Protein AF-A0A521H5S6-F1 (afdb_monomer_lite)

Foldseek 3Di:
DDDPVLVVLLVCLLVVVDDPVSVVVNVCVLVVDVVNVVVSVVVNVVVVVVCVPDDDDDPVVVVVVVVVD

Structure (mmCIF, N/CA/C/O backbone):
data_AF-A0A521H5S6-F1
#
_entry.id   AF-A0A521H5S6-F1
#
loop_
_atom_site.group_PDB
_atom_site.id
_atom_site.type_symbol
_atom_site.label_atom_id
_atom_site.label_alt_id
_atom_site.label_comp_id
_atom_site.label_asym_id
_atom_site.label_entity_id
_atom_site.label_seq_id
_atom_site.pdbx_PDB_ins_code
_atom_site.Cartn_x
_atom_site.Cartn_y
_atom_site.Cartn_z
_atom_site.occupancy
_atom_site.B_iso_or_equiv
_atom_site.auth_seq_id
_atom_site.auth_comp_id
_atom_site.auth_asym_id
_atom_site.auth_atom_id
_atom_site.pdbx_PDB_model_num
ATOM 1 N N . MET A 1 1 ? 12.053 14.007 -9.868 1.00 61.66 1 MET A N 1
ATOM 2 C CA . MET A 1 1 ? 10.661 14.458 -9.685 1.00 61.66 1 MET A CA 1
ATOM 3 C C . MET A 1 1 ? 9.834 13.919 -10.828 1.00 61.66 1 MET A C 1
ATOM 5 O O . MET A 1 1 ? 10.005 14.359 -11.964 1.00 61.66 1 MET A O 1
ATOM 9 N N . LEU A 1 2 ? 9.007 12.921 -10.527 1.00 66.81 2 LEU A N 1
ATOM 10 C CA . LEU A 1 2 ? 8.058 12.350 -11.474 1.00 66.81 2 LEU A CA 1
ATOM 11 C C . LEU A 1 2 ? 6.991 13.379 -11.879 1.00 66.81 2 LEU A C 1
ATOM 13 O O . LEU A 1 2 ? 6.672 14.278 -11.0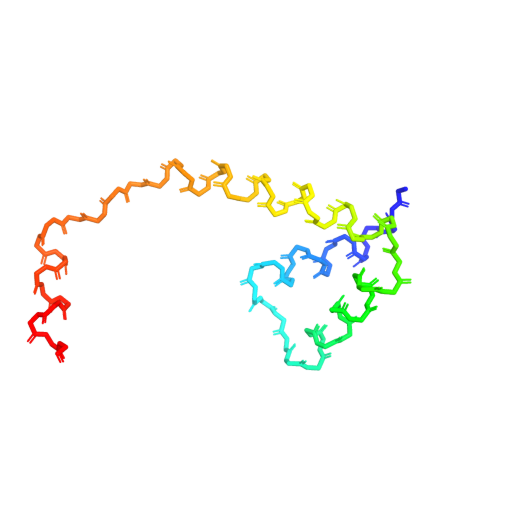99 1.00 66.81 2 LEU A O 1
ATOM 17 N N . PRO A 1 3 ? 6.412 13.268 -13.086 1.00 76.69 3 PRO A N 1
ATOM 18 C CA . PRO A 1 3 ? 5.282 14.106 -13.458 1.00 76.69 3 PRO A CA 1
ATOM 19 C C . PRO A 1 3 ? 4.100 13.859 -12.507 1.00 76.69 3 PRO A C 1
ATOM 21 O O . PRO A 1 3 ? 3.835 12.719 -12.119 1.00 76.69 3 PRO A O 1
ATOM 24 N N . ASN A 1 4 ? 3.349 14.918 -12.179 1.00 74.56 4 ASN A N 1
ATOM 25 C CA . ASN A 1 4 ? 2.218 14.869 -11.234 1.00 74.56 4 ASN A CA 1
ATOM 26 C C . ASN A 1 4 ? 1.189 13.774 -11.574 1.00 74.56 4 ASN A C 1
ATOM 28 O O . ASN A 1 4 ? 0.556 13.204 -10.689 1.00 74.56 4 ASN A O 1
ATOM 32 N N . SER A 1 5 ? 1.023 13.456 -12.860 1.00 80.06 5 SER A N 1
ATOM 33 C CA . SER A 1 5 ? 0.142 12.382 -13.322 1.00 80.06 5 SER A CA 1
ATOM 34 C C . SER A 1 5 ? 0.606 10.992 -12.879 1.00 80.06 5 SER A C 1
ATOM 36 O O . SER A 1 5 ? -0.232 10.148 -12.575 1.00 80.06 5 SER A O 1
ATOM 38 N N . THR A 1 6 ? 1.916 10.747 -12.818 1.00 81.69 6 THR A N 1
ATOM 39 C CA . THR A 1 6 ? 2.491 9.489 -12.325 1.00 81.69 6 THR A CA 1
ATOM 40 C C . THR A 1 6 ? 2.386 9.411 -10.807 1.00 81.69 6 THR A C 1
ATOM 42 O O . THR A 1 6 ? 1.966 8.384 -10.288 1.00 81.69 6 THR A O 1
ATOM 45 N N . GLN A 1 7 ? 2.661 10.506 -10.095 1.00 85.31 7 GLN A N 1
ATOM 46 C CA . GLN A 1 7 ? 2.530 10.542 -8.634 1.00 85.31 7 GLN A CA 1
ATOM 47 C C . GLN A 1 7 ? 1.089 10.278 -8.179 1.00 85.31 7 GLN A C 1
ATOM 49 O O . GLN A 1 7 ? 0.870 9.442 -7.309 1.00 85.31 7 GLN A O 1
ATOM 54 N N . ASN A 1 8 ? 0.095 10.896 -8.827 1.00 88.62 8 ASN A N 1
ATOM 55 C CA . ASN A 1 8 ? -1.315 10.632 -8.522 1.00 88.62 8 ASN A CA 1
ATOM 56 C C . ASN A 1 8 ? -1.701 9.164 -8.747 1.00 88.62 8 ASN A C 1
ATOM 58 O O . ASN A 1 8 ? -2.452 8.603 -7.955 1.00 88.62 8 ASN A O 1
ATOM 62 N N . LYS A 1 9 ? -1.181 8.521 -9.801 1.00 90.12 9 LYS A N 1
ATOM 63 C CA . LYS A 1 9 ? -1.430 7.093 -10.049 1.00 90.12 9 LYS A CA 1
ATOM 64 C C . LYS A 1 9 ? -0.845 6.212 -8.950 1.00 90.12 9 LYS A C 1
ATOM 66 O O . LYS A 1 9 ? -1.515 5.284 -8.519 1.00 90.12 9 LYS A O 1
ATOM 71 N N . LEU A 1 10 ? 0.363 6.522 -8.480 1.00 92.56 10 LEU A N 1
ATOM 72 C CA . LEU A 1 10 ? 1.006 5.796 -7.383 1.00 92.56 10 LEU A CA 1
ATOM 73 C C . LEU A 1 10 ? 0.242 5.954 -6.062 1.00 92.56 10 LEU A C 1
ATOM 75 O O . LEU A 1 10 ? 0.096 4.978 -5.335 1.00 92.56 10 LEU A O 1
ATOM 79 N N . VAL A 1 11 ? -0.309 7.142 -5.788 1.00 93.50 11 VAL A N 1
ATOM 80 C CA . VAL A 1 11 ? -1.179 7.364 -4.620 1.00 93.50 11 VAL A CA 1
ATOM 81 C C . VAL A 1 11 ? -2.438 6.504 -4.711 1.00 93.50 11 VAL A C 1
ATOM 83 O O . VAL A 1 11 ? -2.744 5.770 -3.776 1.00 93.50 11 VAL A O 1
ATOM 86 N N . LEU A 1 12 ? -3.152 6.552 -5.840 1.00 94.25 12 LEU A N 1
ATOM 87 C CA . LEU A 1 12 ? -4.352 5.733 -6.036 1.00 94.25 12 LEU A CA 1
ATOM 88 C C . LEU A 1 12 ? -4.024 4.237 -5.945 1.00 94.25 12 LEU A C 1
ATOM 90 O O . LEU A 1 12 ? -4.786 3.472 -5.360 1.00 94.25 12 LEU A O 1
ATOM 94 N N . TYR A 1 13 ? -2.870 3.823 -6.474 1.00 95.81 13 TYR A N 1
ATOM 95 C CA . TYR A 1 13 ? -2.381 2.454 -6.354 1.00 95.81 13 TYR A CA 1
ATOM 96 C C . TYR A 1 13 ? -2.132 2.057 -4.892 1.00 95.81 13 TYR A C 1
ATOM 98 O O . TYR A 1 13 ? -2.619 1.012 -4.468 1.00 95.81 13 TYR A O 1
ATOM 106 N N . ALA A 1 14 ? -1.482 2.911 -4.093 1.00 94.75 14 ALA A N 1
ATOM 107 C CA . ALA A 1 14 ? -1.233 2.656 -2.672 1.00 94.75 14 ALA A CA 1
ATOM 108 C C . ALA A 1 14 ? -2.527 2.464 -1.860 1.00 94.75 14 ALA A C 1
ATOM 110 O O . ALA A 1 14 ? -2.565 1.648 -0.939 1.00 94.75 14 ALA A O 1
ATOM 111 N N . TYR A 1 15 ? -3.601 3.174 -2.217 1.00 94.06 15 TYR A N 1
ATOM 112 C CA . TYR A 1 15 ? -4.916 3.028 -1.584 1.00 94.06 15 TYR A CA 1
ATOM 113 C C . TYR A 1 15 ? -5.795 1.931 -2.206 1.00 94.06 15 TYR A C 1
ATOM 115 O O . TYR A 1 15 ? -6.929 1.741 -1.769 1.00 94.06 15 TYR A O 1
ATOM 123 N N . ASN A 1 16 ? -5.283 1.167 -3.178 1.00 93.25 16 ASN A N 1
ATOM 124 C CA . ASN A 1 16 ? -6.040 0.178 -3.953 1.00 93.25 16 ASN A CA 1
ATOM 125 C C . ASN A 1 16 ? -7.271 0.771 -4.677 1.00 93.25 16 ASN A C 1
ATOM 127 O O 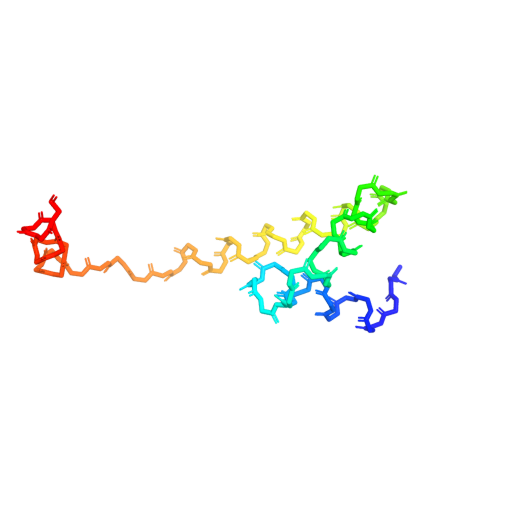. ASN A 1 16 ? -8.270 0.085 -4.886 1.00 93.25 16 ASN A O 1
ATOM 131 N N . GLU A 1 17 ? -7.202 2.039 -5.090 1.00 95.31 17 GLU A N 1
ATOM 132 C CA . GLU A 1 17 ? -8.266 2.774 -5.795 1.00 95.31 17 GLU A CA 1
ATOM 133 C C . GLU A 1 17 ? -8.107 2.736 -7.327 1.00 95.31 17 GLU A C 1
ATOM 135 O O . GLU A 1 17 ? -8.568 3.622 -8.049 1.00 95.31 17 GLU A O 1
ATOM 140 N N . VAL A 1 18 ? -7.438 1.709 -7.847 1.00 94.00 18 VAL A N 1
ATOM 141 C CA . VAL A 1 18 ? -7.221 1.506 -9.285 1.00 94.00 18 VAL A CA 1
ATOM 142 C C . VAL A 1 18 ? -7.758 0.148 -9.728 1.00 94.00 18 VAL A C 1
ATOM 144 O O . VAL A 1 18 ? -7.881 -0.782 -8.932 1.00 94.00 18 VAL A O 1
ATOM 147 N N . GLY A 1 19 ? -8.088 0.023 -11.015 1.00 94.88 19 GLY A N 1
ATOM 148 C CA . GLY A 1 19 ? -8.462 -1.261 -11.598 1.00 94.88 19 GLY A CA 1
ATOM 149 C C . GLY A 1 19 ? -7.283 -2.236 -11.653 1.00 94.88 19 GLY A C 1
ATOM 150 O O . GLY A 1 19 ? -6.120 -1.856 -11.530 1.00 94.88 19 GLY A O 1
ATOM 151 N N . LEU A 1 20 ? -7.582 -3.524 -11.856 1.00 94.25 20 LEU A N 1
ATOM 152 C CA . LEU A 1 20 ? -6.565 -4.587 -11.893 1.00 94.25 20 LEU A CA 1
ATOM 153 C C . LEU A 1 20 ? -5.5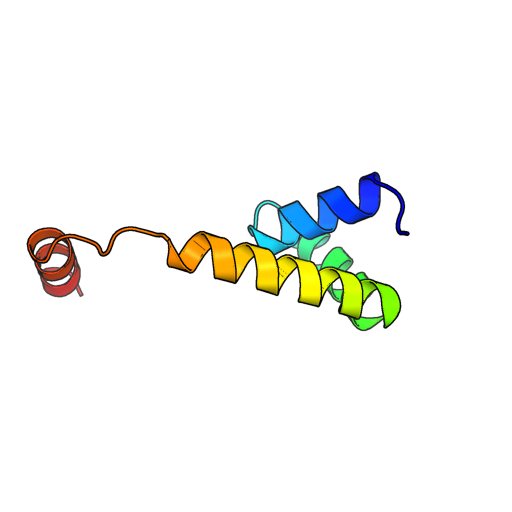14 -4.370 -12.991 1.00 94.25 20 LEU A C 1
ATOM 155 O O . LEU A 1 20 ? -4.344 -4.695 -12.803 1.00 94.25 20 LEU A O 1
ATOM 159 N N . LEU A 1 21 ? -5.925 -3.828 -14.138 1.00 93.75 21 LEU A N 1
ATOM 160 C CA . LEU A 1 21 ? -5.013 -3.559 -15.246 1.00 93.75 21 LEU A CA 1
ATOM 161 C C . LEU A 1 21 ? -4.051 -2.416 -14.899 1.00 93.75 21 LEU A C 1
ATOM 163 O O . LEU A 1 21 ? -2.853 -2.503 -15.152 1.00 93.75 21 LEU A O 1
ATOM 167 N N . GLU A 1 22 ? -4.572 -1.348 -14.308 1.00 92.81 22 GLU A N 1
ATOM 168 C CA . GLU A 1 22 ? -3.803 -0.189 -13.869 1.00 92.81 22 GLU A CA 1
ATOM 169 C C . GLU A 1 22 ? -2.885 -0.532 -12.689 1.00 92.81 22 GLU A C 1
ATOM 171 O O . GLU A 1 22 ? -1.780 0.005 -12.598 1.00 92.81 22 GLU A O 1
ATOM 176 N N . ALA A 1 23 ? -3.310 -1.455 -11.824 1.00 94.38 23 ALA A N 1
ATOM 177 C CA . ALA A 1 23 ? -2.496 -2.023 -10.757 1.00 94.38 23 ALA A CA 1
ATOM 178 C C . ALA A 1 23 ? -1.273 -2.763 -11.319 1.00 94.38 23 ALA A C 1
ATOM 180 O O . ALA A 1 23 ? -0.150 -2.450 -10.935 1.00 94.38 23 ALA A O 1
ATOM 181 N N . ASP A 1 24 ? -1.463 -3.671 -12.285 1.00 96.12 24 ASP A N 1
ATOM 182 C CA . ASP A 1 24 ? -0.354 -4.381 -12.946 1.00 96.12 24 ASP A CA 1
ATOM 183 C C . ASP A 1 24 ? 0.613 -3.407 -13.640 1.00 96.12 24 ASP A C 1
ATOM 185 O O . ASP A 1 24 ? 1.831 -3.532 -13.523 1.00 96.12 24 ASP A O 1
ATOM 189 N N . GLN A 1 25 ? 0.091 -2.375 -14.310 1.00 93.75 25 GLN A N 1
ATOM 190 C CA . GLN A 1 25 ? 0.928 -1.338 -14.924 1.00 93.75 25 GLN A CA 1
ATOM 191 C C . GLN A 1 25 ? 1.735 -0.549 -13.889 1.00 93.75 25 GLN A C 1
ATOM 193 O O . GLN A 1 25 ? 2.921 -0.297 -14.104 1.00 93.75 25 GLN A O 1
ATOM 198 N N . SER A 1 26 ? 1.104 -0.163 -12.779 1.00 94.31 26 SER A N 1
ATOM 199 C CA . SER A 1 26 ? 1.755 0.573 -11.690 1.00 94.31 26 SER A CA 1
ATOM 200 C C . SER A 1 26 ? 2.838 -0.277 -11.032 1.00 94.31 26 SER A C 1
ATOM 202 O O . SER A 1 26 ? 3.946 0.208 -10.827 1.00 94.31 26 SER A O 1
ATOM 204 N N . GLN A 1 27 ? 2.565 -1.563 -10.808 1.00 95.00 27 GLN A N 1
ATOM 205 C CA . GLN A 1 27 ? 3.537 -2.506 -10.267 1.00 95.00 27 GLN A CA 1
ATOM 206 C C . GLN A 1 27 ? 4.752 -2.659 -11.188 1.00 95.00 27 GLN A C 1
ATOM 208 O O . GLN A 1 27 ? 5.883 -2.528 -10.737 1.00 95.00 27 GLN A O 1
ATOM 213 N N . ARG A 1 28 ? 4.544 -2.835 -12.498 1.00 95.38 28 ARG A N 1
ATOM 214 C CA . ARG A 1 28 ? 5.651 -2.914 -13.467 1.00 95.38 28 ARG A CA 1
ATOM 215 C C . ARG A 1 28 ? 6.476 -1.631 -13.542 1.00 95.38 28 ARG A C 1
ATOM 217 O O . ARG A 1 28 ? 7.674 -1.702 -13.792 1.00 95.38 28 ARG A O 1
ATOM 224 N N . LEU A 1 29 ? 5.843 -0.469 -13.372 1.00 93.12 29 LEU A N 1
ATOM 225 C CA . LEU A 1 29 ? 6.538 0.819 -13.313 1.00 93.12 29 LEU A CA 1
ATOM 226 C C . LEU A 1 29 ? 7.415 0.921 -12.061 1.00 93.12 29 LEU A C 1
ATOM 228 O O . LEU A 1 29 ? 8.556 1.355 -12.167 1.00 93.12 29 LEU A O 1
ATOM 232 N N . ILE A 1 30 ? 6.891 0.495 -10.910 1.00 95.62 30 ILE A N 1
ATOM 233 C CA . ILE A 1 30 ? 7.623 0.440 -9.639 1.00 95.62 30 ILE A CA 1
ATOM 234 C C . ILE A 1 30 ? 8.812 -0.520 -9.754 1.00 95.62 30 ILE A C 1
ATOM 236 O O . ILE A 1 30 ? 9.932 -0.140 -9.441 1.00 95.62 30 ILE A O 1
ATOM 240 N N . ASP A 1 31 ? 8.592 -1.732 -10.263 1.00 95.62 31 ASP A N 1
ATOM 241 C CA . ASP A 1 31 ? 9.635 -2.760 -10.367 1.00 95.62 31 ASP A CA 1
ATOM 242 C C . ASP A 1 31 ? 10.679 -2.448 -11.454 1.00 95.62 31 ASP A C 1
ATOM 244 O O . ASP A 1 31 ? 11.807 -2.942 -11.412 1.00 95.62 31 ASP A O 1
ATOM 248 N N . GLY A 1 32 ? 10.296 -1.661 -12.463 1.00 94.25 32 GLY A N 1
ATOM 249 C CA . GLY A 1 32 ? 11.121 -1.351 -13.629 1.00 94.25 32 GLY A CA 1
ATOM 250 C C . GLY A 1 32 ? 12.023 -0.125 -13.480 1.00 94.25 32 GLY A C 1
ATOM 251 O O . GLY A 1 32 ? 12.950 0.028 -14.278 1.00 94.25 32 GLY A O 1
ATOM 252 N N . ASP A 1 33 ? 11.773 0.743 -12.497 1.00 93.69 33 ASP A N 1
ATOM 253 C CA . ASP A 1 33 ? 12.534 1.976 -12.279 1.00 93.69 33 ASP A CA 1
ATOM 254 C C . ASP A 1 33 ? 12.858 2.167 -10.783 1.00 93.69 33 ASP A C 1
ATOM 256 O O . ASP A 1 33 ? 11.965 2.510 -10.002 1.00 93.69 33 ASP A O 1
ATOM 260 N N . PRO A 1 34 ? 14.134 2.018 -10.368 1.00 94.00 34 PRO A N 1
ATOM 261 C CA . PRO A 1 34 ? 14.548 2.175 -8.972 1.00 94.00 34 PRO A CA 1
ATOM 262 C C . PRO A 1 34 ? 14.207 3.538 -8.358 1.00 94.00 34 PRO A C 1
ATOM 264 O O . PRO A 1 34 ? 14.021 3.639 -7.145 1.00 94.00 34 PRO A O 1
ATOM 267 N N . LEU A 1 35 ? 14.126 4.600 -9.169 1.00 92.69 35 LEU A N 1
ATOM 268 C CA . LEU A 1 35 ? 13.743 5.921 -8.676 1.00 92.69 35 LEU A CA 1
ATOM 269 C C . LEU A 1 35 ? 12.254 5.953 -8.312 1.00 92.69 35 LEU A C 1
ATOM 271 O O . LEU A 1 35 ? 11.887 6.496 -7.273 1.00 92.69 35 LEU A O 1
ATOM 275 N N . ILE A 1 36 ? 11.407 5.345 -9.146 1.00 93.06 36 ILE A N 1
ATOM 276 C CA . ILE A 1 36 ? 9.969 5.208 -8.879 1.00 93.06 36 ILE A CA 1
ATOM 277 C C . ILE A 1 36 ? 9.746 4.294 -7.678 1.00 93.06 36 ILE A C 1
ATOM 279 O O . ILE A 1 36 ? 8.926 4.610 -6.819 1.00 93.06 36 ILE A O 1
ATOM 283 N N . GLU A 1 37 ? 10.495 3.195 -7.593 1.00 95.50 37 GLU A N 1
ATOM 284 C CA . GLU A 1 37 ? 10.459 2.288 -6.449 1.00 95.50 37 GLU A CA 1
ATOM 285 C C . GLU A 1 37 ? 10.734 3.032 -5.139 1.00 95.50 37 GLU A C 1
ATOM 287 O O . GLU A 1 37 ? 9.998 2.879 -4.162 1.00 95.50 37 GLU A O 1
ATOM 292 N N . GLN A 1 38 ? 11.773 3.869 -5.124 1.00 94.88 38 GLN A N 1
ATOM 293 C CA . GLN A 1 38 ? 12.124 4.660 -3.954 1.00 94.88 38 GLN A CA 1
ATOM 294 C C . GLN A 1 38 ? 11.049 5.703 -3.617 1.00 94.88 38 GLN A C 1
ATOM 296 O O . GLN A 1 38 ? 10.609 5.751 -2.468 1.00 94.88 38 GLN A O 1
ATOM 301 N N . GLU A 1 39 ? 10.575 6.486 -4.595 1.00 91.62 39 GLU A N 1
ATOM 302 C CA . GLU A 1 39 ? 9.504 7.472 -4.370 1.00 91.62 39 GLU A CA 1
ATOM 303 C C . GLU A 1 39 ? 8.216 6.796 -3.845 1.00 91.62 39 GLU A C 1
ATOM 305 O O . GLU A 1 39 ? 7.542 7.321 -2.955 1.00 91.62 39 GLU A O 1
ATOM 310 N N . TYR A 1 40 ? 7.882 5.601 -4.344 1.0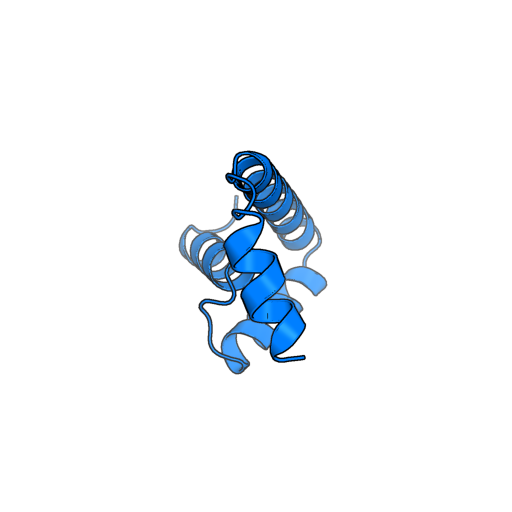0 95.19 40 TYR A N 1
ATOM 311 C CA . TYR A 1 40 ? 6.726 4.835 -3.878 1.00 95.19 40 TYR A CA 1
ATOM 312 C C . TYR A 1 40 ? 6.902 4.313 -2.445 1.00 95.19 40 TYR A C 1
ATOM 314 O O . TYR A 1 40 ? 5.971 4.400 -1.643 1.00 95.19 40 TYR A O 1
ATOM 322 N N . LYS A 1 41 ? 8.093 3.818 -2.082 1.00 95.56 41 LYS A N 1
ATOM 323 C CA . LYS A 1 41 ? 8.393 3.386 -0.704 1.00 95.56 41 LYS A CA 1
ATOM 324 C C . LYS A 1 41 ? 8.221 4.527 0.295 1.00 95.56 41 LYS A C 1
ATOM 326 O O . LYS A 1 41 ? 7.541 4.346 1.302 1.00 95.56 41 LYS A O 1
ATOM 331 N N . GLU A 1 42 ? 8.768 5.702 -0.012 1.00 94.25 42 GLU A N 1
ATOM 332 C CA . GLU A 1 42 ? 8.626 6.898 0.830 1.00 94.25 42 GLU A CA 1
ATOM 333 C C . GLU A 1 42 ? 7.147 7.284 1.010 1.00 94.25 42 GLU A C 1
ATOM 335 O O . GLU A 1 42 ? 6.694 7.572 2.119 1.00 94.25 42 GLU A O 1
ATOM 340 N N . MET A 1 43 ? 6.353 7.215 -0.063 1.00 92.81 43 MET A N 1
ATOM 341 C CA . MET A 1 43 ? 4.910 7.460 -0.008 1.00 92.81 43 MET A CA 1
ATOM 342 C C . MET A 1 43 ? 4.183 6.472 0.916 1.00 92.81 43 MET A C 1
ATOM 344 O O . MET A 1 43 ? 3.383 6.888 1.756 1.00 92.81 43 MET A O 1
ATOM 348 N N . VAL A 1 44 ? 4.472 5.174 0.798 1.00 94.88 44 VAL A N 1
ATOM 349 C CA . VAL A 1 44 ? 3.870 4.128 1.641 1.00 94.88 44 VAL A CA 1
ATOM 350 C C . VAL A 1 44 ? 4.256 4.306 3.113 1.00 94.88 44 VAL A C 1
ATOM 352 O O . VAL A 1 44 ? 3.417 4.128 3.997 1.00 94.88 44 VAL A O 1
ATOM 355 N N . GLU A 1 45 ? 5.493 4.706 3.410 1.00 94.31 45 GLU A N 1
ATOM 356 C CA . GLU A 1 45 ? 5.925 5.017 4.780 1.00 94.31 45 GLU A CA 1
ATOM 357 C C . GLU A 1 45 ? 5.142 6.185 5.394 1.00 94.31 45 GLU A C 1
ATOM 359 O O . GLU A 1 45 ? 4.736 6.119 6.562 1.00 94.31 45 GLU A O 1
ATOM 364 N N . ILE A 1 46 ? 4.876 7.231 4.608 1.00 91.31 46 ILE A N 1
ATOM 365 C CA . ILE A 1 46 ? 4.054 8.369 5.035 1.00 91.31 46 ILE A CA 1
ATOM 366 C C . ILE A 1 46 ? 2.619 7.912 5.319 1.00 91.31 46 ILE A C 1
ATOM 368 O O . ILE A 1 46 ? 2.092 8.216 6.391 1.00 91.31 46 ILE A O 1
ATOM 372 N N . ILE A 1 47 ? 2.007 7.140 4.414 1.00 90.69 47 ILE A N 1
ATOM 373 C CA . ILE A 1 47 ? 0.647 6.600 4.590 1.00 90.69 47 ILE A CA 1
ATOM 374 C C . ILE A 1 47 ? 0.565 5.764 5.873 1.00 90.69 47 ILE A C 1
ATOM 376 O O . ILE A 1 47 ? -0.286 6.017 6.724 1.00 90.69 47 ILE A O 1
ATOM 380 N N . ASN A 1 48 ? 1.510 4.845 6.076 1.00 89.88 48 ASN A N 1
ATOM 381 C CA . ASN A 1 48 ? 1.576 4.017 7.281 1.00 89.88 48 ASN A CA 1
ATOM 382 C C . ASN A 1 48 ? 1.749 4.847 8.559 1.00 89.88 48 ASN A C 1
ATOM 384 O O . ASN A 1 48 ? 1.243 4.481 9.619 1.00 89.88 48 ASN A O 1
ATOM 388 N N . THR A 1 49 ? 2.482 5.957 8.489 1.00 90.12 49 THR A N 1
ATOM 389 C CA . THR A 1 49 ? 2.659 6.860 9.632 1.00 90.12 49 THR A CA 1
ATOM 390 C C . THR A 1 49 ? 1.359 7.580 9.980 1.00 90.12 49 THR A C 1
ATOM 392 O O . THR A 1 49 ? 1.031 7.700 11.160 1.00 90.12 49 THR A O 1
ATOM 395 N N . LEU A 1 50 ? 0.590 8.004 8.976 1.00 86.94 50 LEU A N 1
ATOM 396 C CA . LEU A 1 50 ? -0.727 8.610 9.177 1.00 86.94 50 LEU A CA 1
ATOM 397 C C . LEU A 1 50 ? -1.739 7.596 9.723 1.00 86.94 50 LEU A C 1
ATOM 399 O O . LEU A 1 50 ? -2.502 7.918 10.633 1.00 86.94 50 LEU A O 1
ATOM 403 N N . ASP A 1 51 ? -1.700 6.354 9.241 1.00 84.75 51 ASP A N 1
ATOM 404 C CA . ASP A 1 51 ? -2.598 5.294 9.703 1.00 84.75 51 ASP A CA 1
ATOM 405 C C . ASP A 1 51 ? -2.338 4.870 11.157 1.00 84.75 51 ASP A C 1
ATOM 407 O O . ASP A 1 51 ? -3.270 4.454 11.842 1.00 84.75 51 ASP A O 1
ATOM 411 N N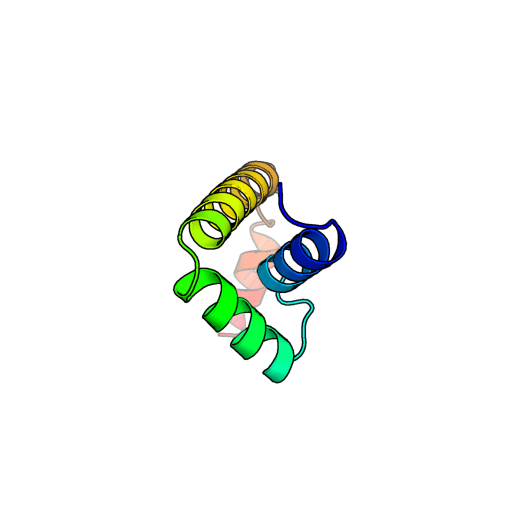 . LYS A 1 52 ? -1.125 5.057 11.694 1.00 80.31 52 LYS A N 1
ATOM 412 C CA . LYS A 1 52 ? -0.835 4.829 13.126 1.00 80.31 52 LYS A CA 1
ATOM 413 C C . LYS A 1 52 ? -1.576 5.782 14.068 1.00 80.31 52 LYS A C 1
ATOM 415 O O . LYS A 1 52 ? -1.634 5.520 15.265 1.00 80.31 52 LYS A O 1
ATOM 420 N N . VAL A 1 53 ? -2.130 6.880 13.555 1.00 75.62 53 VAL A N 1
ATOM 421 C CA . VAL A 1 53 ? -2.966 7.812 14.331 1.00 75.62 53 VAL A CA 1
ATOM 422 C C . VAL A 1 53 ? -4.418 7.312 14.424 1.00 75.62 53 VAL A C 1
ATOM 424 O O . VAL A 1 53 ? -5.241 7.914 15.115 1.00 75.62 53 VAL A O 1
ATOM 427 N N . ARG A 1 54 ? -4.767 6.205 13.752 1.00 71.25 54 ARG A N 1
ATOM 428 C CA . ARG A 1 54 ? -6.124 5.655 13.799 1.00 71.25 54 ARG A CA 1
ATOM 429 C C . ARG A 1 54 ? -6.494 5.195 15.205 1.00 71.25 54 ARG A C 1
ATOM 431 O O . ARG A 1 54 ? -5.710 4.592 15.929 1.00 71.25 54 ARG A O 1
ATOM 438 N N . LEU A 1 55 ? -7.742 5.484 15.563 1.00 75.94 55 LEU A N 1
ATOM 439 C CA . LEU A 1 55 ? -8.360 5.014 16.794 1.00 75.94 55 LEU A CA 1
ATOM 440 C C . LEU A 1 55 ? -8.547 3.497 16.725 1.00 75.94 55 LEU A C 1
ATOM 442 O O . LEU A 1 55 ? -9.090 2.978 15.749 1.00 75.94 55 LEU A O 1
ATOM 446 N N . GLU A 1 56 ? -8.145 2.811 17.790 1.00 81.81 56 GLU A N 1
ATOM 447 C CA . GLU A 1 56 ? -8.435 1.392 17.966 1.00 81.81 56 GLU A CA 1
ATOM 448 C C . GLU A 1 56 ? -9.957 1.150 17.949 1.00 81.81 56 GLU A C 1
ATOM 450 O O . GLU A 1 56 ? -10.714 1.918 18.563 1.00 81.81 56 GLU A O 1
ATOM 455 N N . PRO A 1 57 ? -10.440 0.097 17.265 1.00 86.19 57 PRO A N 1
ATOM 456 C CA . PRO A 1 57 ? -11.854 -0.246 17.279 1.00 86.19 5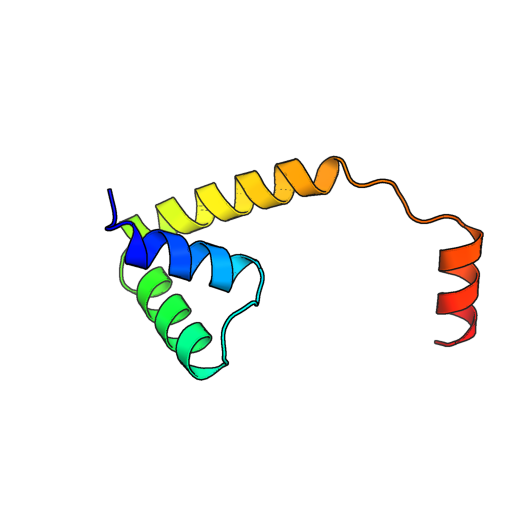7 PRO A CA 1
ATOM 457 C C . PRO A 1 57 ? -12.311 -0.606 18.699 1.00 86.19 57 PRO A C 1
ATOM 459 O O . PRO A 1 57 ? -11.555 -1.140 19.513 1.00 86.19 57 PRO A O 1
ATOM 462 N N . SER A 1 58 ? -13.581 -0.338 19.013 1.00 91.19 58 SER A N 1
ATOM 463 C CA . SER A 1 58 ? -14.128 -0.700 20.322 1.00 91.19 58 SER A CA 1
ATOM 464 C C . SER A 1 58 ? -14.130 -2.221 20.518 1.00 91.19 58 SER A C 1
ATOM 466 O O . SER A 1 58 ? -14.357 -2.982 19.575 1.00 91.19 58 SER A O 1
ATOM 468 N N . LYS A 1 59 ? -13.945 -2.673 21.766 1.00 91.19 59 LYS A N 1
ATOM 469 C CA . LYS A 1 59 ? -14.001 -4.105 22.122 1.00 91.19 59 LYS A CA 1
ATOM 470 C C . LYS A 1 59 ? -15.291 -4.775 21.643 1.00 91.19 59 LYS A C 1
ATOM 472 O O . LYS A 1 59 ? -15.244 -5.861 21.084 1.00 91.19 59 LYS A O 1
ATOM 477 N N . GLU A 1 60 ? -16.419 -4.079 21.779 1.00 93.81 60 GLU A N 1
ATOM 478 C CA . GLU A 1 60 ? -17.727 -4.556 21.319 1.00 93.81 60 GLU A CA 1
ATOM 479 C C . GLU A 1 60 ? -17.759 -4.812 19.801 1.00 93.81 60 GLU A C 1
ATOM 481 O O . GLU A 1 60 ? -18.353 -5.788 19.343 1.00 93.81 60 GLU A O 1
ATOM 486 N N . CYS A 1 61 ? -17.110 -3.955 19.006 1.00 92.25 61 CYS A N 1
ATOM 487 C CA . CYS A 1 61 ? -17.006 -4.146 17.560 1.00 92.25 61 CYS A CA 1
ATOM 488 C C . CYS A 1 61 ? -16.211 -5.418 17.230 1.00 92.25 61 CYS A C 1
ATOM 490 O O . CYS A 1 61 ? -16.658 -6.238 16.426 1.00 92.25 61 CYS A O 1
ATOM 492 N N . ILE A 1 62 ? -15.075 -5.613 17.905 1.00 93.12 62 ILE A N 1
ATOM 493 C CA . ILE A 1 62 ? -14.207 -6.784 17.722 1.00 93.12 62 ILE A CA 1
ATOM 494 C C . ILE A 1 62 ? -14.965 -8.074 18.068 1.00 93.12 62 ILE A C 1
ATOM 496 O O . ILE A 1 62 ? -14.995 -9.007 17.266 1.00 93.12 62 ILE A O 1
ATOM 500 N N . GLU A 1 63 ? -15.627 -8.116 19.225 1.00 95.25 63 GLU A N 1
ATOM 501 C CA . GLU A 1 63 ? -16.387 -9.285 19.690 1.00 95.25 63 GLU A CA 1
ATOM 502 C C . GLU A 1 63 ? -17.509 -9.674 18.716 1.00 95.25 63 GLU A C 1
ATOM 504 O O . GLU A 1 63 ? -17.701 -10.855 18.423 1.00 95.25 63 GLU A O 1
ATOM 509 N N . ARG A 1 64 ? -18.216 -8.688 18.147 1.00 94.50 64 ARG A N 1
ATOM 510 C CA . ARG A 1 64 ? -19.274 -8.929 17.151 1.00 94.50 64 ARG A CA 1
ATOM 511 C C . ARG A 1 64 ? -18.758 -9.545 15.855 1.00 94.50 64 ARG A C 1
ATOM 513 O O . ARG A 1 64 ? -19.472 -10.346 15.252 1.00 94.50 64 ARG A O 1
ATOM 520 N N . ILE A 1 65 ? -17.568 -9.150 15.406 1.00 92.31 65 ILE A N 1
ATOM 521 C CA . ILE A 1 65 ? -16.948 -9.703 14.197 1.00 92.31 65 ILE A CA 1
ATOM 522 C C . ILE A 1 65 ? -16.476 -11.133 14.465 1.00 92.31 65 ILE A C 1
ATOM 524 O O . ILE A 1 65 ? -16.786 -12.027 13.682 1.00 92.31 65 ILE A O 1
ATOM 528 N N . LEU A 1 66 ? -15.792 -11.367 15.589 1.00 93.81 66 LEU A N 1
ATOM 529 C CA . LEU A 1 66 ? -15.274 -12.691 15.944 1.00 93.81 66 LEU A CA 1
ATOM 530 C C . LEU A 1 66 ? -16.381 -13.725 16.163 1.00 93.81 66 LEU A C 1
ATOM 532 O O . LEU A 1 66 ? -16.203 -14.881 15.811 1.00 93.81 66 LEU A O 1
ATOM 536 N N . ALA A 1 67 ? -17.545 -13.322 16.673 1.00 93.50 67 ALA A N 1
ATOM 537 C CA . ALA A 1 67 ? -18.695 -14.217 16.807 1.00 93.50 67 ALA A CA 1
ATOM 538 C C . ALA A 1 67 ? -19.305 -14.668 15.460 1.00 93.50 67 ALA A C 1
ATOM 540 O O . ALA A 1 67 ? -20.172 -15.541 15.448 1.00 93.50 67 ALA A O 1
ATOM 541 N N . LYS A 1 68 ? -18.914 -14.045 14.337 1.00 83.12 68 LYS A N 1
ATOM 542 C CA . LYS A 1 68 ? -19.367 -14.383 12.975 1.00 83.12 68 LYS A CA 1
ATOM 543 C C . LYS A 1 68 ? -18.327 -15.163 12.157 1.00 83.12 68 LYS A C 1
ATOM 545 O O . LYS A 1 68 ? -18.666 -15.561 11.042 1.00 83.12 68 LYS A O 1
ATOM 550 N N . ALA A 1 69 ? -17.103 -15.313 12.665 1.00 63.34 69 ALA A N 1
ATOM 551 C CA . ALA A 1 69 ? -16.013 -16.069 12.044 1.00 63.34 69 ALA A CA 1
ATOM 552 C C . ALA A 1 69 ? -16.050 -17.538 12.488 1.00 63.34 69 ALA A C 1
ATOM 554 O O . ALA A 1 69 ? -15.742 -18.400 11.637 1.00 63.34 69 ALA A O 1
#

Secondary structure (DSSP, 8-state):
---HHHHHHHHHHHTT-S-HHHHHHHHHHHHH-HHHHHHHHHHHHHHHHHHTTSPPPPHHHHHHHHTT-

Sequence (69 aa):
MLPNSTQNKLVLYAYNEVGLLEADQSQRLIDGDPLIEQEYKEMVEIINTLDKVRLEPSKECIERILAKA

Radius of gyration: 16.45 Å; chains: 1; bounding box: 34×31×37 Å

pLDDT: mean 89.58, std 8.05, range [61.66, 96.12]